Protein AF-A0A1M7UNN5-F1 (afdb_monomer_lite)

pLDDT: mean 82.27, std 17.98, range [39.12, 96.19]

Sequence (69 aa):
MDLVSAGAAARAPAVDPVLTGYAAVLAEVLQVGSVDPDAHVFDDLGADSMVMARFCARVRKQADLPAVS

Secondary structure (DSSP, 8-state):
----------------HHHHHHHHHHHHHHTSS---TTS-TTTTS---HHHHHHHHHHHTT-TTSPPP-

InterPro domains:
  IPR009081 Phosphopantetheine binding ACP domain [PF00550] (24-62)
  IPR009081 Phosphopantetheine binding ACP domain [PS50075] (13-69)
  IPR036736 ACP-like superfamily [G3DSA:1.10.1200.10] (4-68)
  IPR036736 ACP-like superfamily [SSF47336] (23-64)

Structure (mmCIF, N/CA/C/O backbone):
data_AF-A0A1M7UNN5-F1
#
_entry.id   AF-A0A1M7UNN5-F1
#
loop_
_atom_site.group_PDB
_atom_site.id
_atom_site.type_symbol
_atom_site.label_atom_id
_atom_site.label_alt_id
_atom_site.label_comp_id
_atom_site.label_asym_id
_atom_site.label_entity_id
_atom_site.label_seq_id
_atom_site.pdbx_PDB_ins_code
_atom_site.Cartn_x
_atom_site.Cartn_y
_atom_site.Cartn_z
_atom_site.occupancy
_atom_site.B_iso_or_equiv
_atom_site.auth_seq_id
_atom_site.auth_comp_id
_atom_site.auth_asym_id
_atom_site.auth_atom_id
_atom_site.pdbx_PDB_model_num
ATOM 1 N N . MET A 1 1 ? 8.507 -31.260 -22.954 1.00 39.12 1 MET A N 1
ATOM 2 C CA . MET A 1 1 ? 9.178 -31.616 -21.691 1.00 39.12 1 MET A CA 1
ATOM 3 C C . MET A 1 1 ? 8.174 -31.343 -20.597 1.00 39.12 1 MET A C 1
ATOM 5 O O . MET A 1 1 ? 8.009 -30.203 -20.191 1.00 39.12 1 MET A O 1
ATOM 9 N N . ASP A 1 2 ? 7.407 -32.384 -20.293 1.00 51.09 2 ASP A N 1
ATOM 10 C CA . ASP A 1 2 ? 6.397 -32.437 -19.241 1.00 51.09 2 ASP A CA 1
ATOM 11 C C . ASP A 1 2 ? 7.021 -32.190 -17.869 1.00 51.09 2 ASP A C 1
ATOM 13 O O . ASP A 1 2 ? 8.082 -32.747 -17.585 1.00 51.09 2 ASP A O 1
ATOM 17 N N . LEU A 1 3 ? 6.315 -31.446 -17.014 1.00 43.78 3 LEU A N 1
ATOM 18 C CA . LEU A 1 3 ? 6.185 -31.784 -15.597 1.00 43.78 3 LEU A CA 1
ATOM 19 C C . LEU A 1 3 ? 4.952 -31.089 -14.994 1.00 43.78 3 LEU A C 1
ATOM 21 O O . LEU A 1 3 ? 4.978 -29.930 -14.601 1.00 43.78 3 LEU A O 1
ATOM 25 N N . VAL A 1 4 ? 3.884 -31.886 -14.940 1.00 40.12 4 VAL A N 1
ATOM 26 C CA . VAL A 1 4 ? 2.966 -32.089 -13.810 1.00 40.12 4 VAL A CA 1
ATOM 27 C C . VAL A 1 4 ? 2.189 -30.881 -13.267 1.00 40.12 4 VAL A C 1
ATOM 29 O O . VAL A 1 4 ? 2.608 -30.135 -12.391 1.00 40.12 4 VAL A O 1
ATOM 32 N N . SER A 1 5 ? 0.931 -30.819 -13.703 1.00 60.28 5 SER A N 1
ATOM 33 C CA . SER A 1 5 ? -0.171 -30.338 -12.877 1.00 60.28 5 SER A CA 1
ATOM 34 C C . SER A 1 5 ? -0.410 -31.356 -11.749 1.00 60.28 5 SER A C 1
ATOM 36 O O . SER A 1 5 ? -0.681 -32.525 -12.026 1.00 60.28 5 SER A O 1
ATOM 38 N N . ALA A 1 6 ? -0.283 -30.937 -10.487 1.00 42.34 6 ALA A N 1
ATOM 39 C CA . ALA A 1 6 ? -0.631 -31.738 -9.313 1.00 42.34 6 ALA A CA 1
ATOM 40 C C . ALA A 1 6 ? -1.663 -30.978 -8.478 1.00 42.34 6 ALA A C 1
ATOM 42 O O . ALA A 1 6 ? -1.340 -30.097 -7.685 1.00 42.34 6 ALA A O 1
ATOM 43 N N . GLY A 1 7 ? -2.929 -31.331 -8.688 1.00 55.53 7 GLY A N 1
ATOM 44 C CA . GLY A 1 7 ? -4.018 -30.925 -7.821 1.00 55.53 7 GLY A CA 1
ATOM 45 C C . GLY A 1 7 ? -3.927 -31.620 -6.465 1.00 55.53 7 GLY A C 1
ATOM 46 O O . GLY A 1 7 ? -4.010 -32.840 -6.368 1.00 55.53 7 GLY A O 1
ATOM 47 N N . ALA A 1 8 ? -3.890 -30.823 -5.409 1.00 40.34 8 ALA A N 1
ATOM 48 C CA . ALA A 1 8 ? -4.850 -30.992 -4.335 1.00 40.34 8 ALA A CA 1
ATOM 49 C C . ALA A 1 8 ? -5.711 -29.736 -4.401 1.00 40.34 8 ALA A C 1
ATOM 51 O O . ALA A 1 8 ? -5.157 -28.641 -4.420 1.00 40.34 8 ALA A O 1
ATOM 52 N N . ALA A 1 9 ? -7.032 -29.881 -4.527 1.00 49.00 9 ALA A N 1
ATOM 53 C CA . ALA A 1 9 ? -7.960 -28.761 -4.469 1.00 49.00 9 ALA A CA 1
ATOM 54 C C . ALA A 1 9 ? -7.729 -28.042 -3.139 1.00 49.00 9 ALA A C 1
ATOM 56 O O . ALA A 1 9 ? -8.234 -28.465 -2.096 1.00 49.00 9 ALA A O 1
ATOM 57 N N . ALA A 1 10 ? -6.873 -27.020 -3.169 1.00 49.56 10 ALA A N 1
ATOM 58 C CA . ALA A 1 10 ? -6.583 -26.207 -2.018 1.00 49.56 10 ALA A CA 1
ATOM 59 C C . ALA A 1 10 ? -7.941 -25.691 -1.575 1.00 49.56 10 ALA A C 1
ATOM 61 O O . ALA A 1 10 ? -8.698 -25.166 -2.397 1.00 49.56 10 AL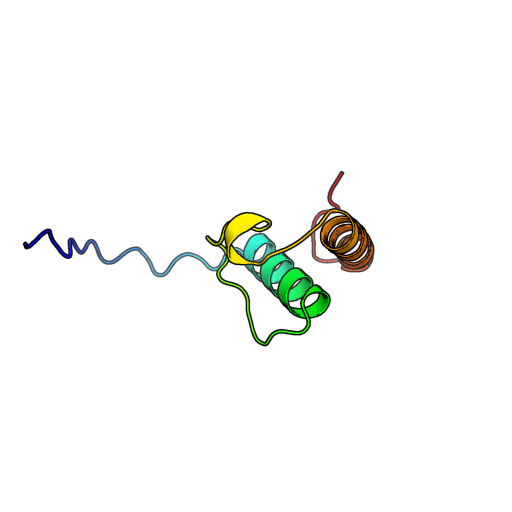A A O 1
ATOM 62 N N . ARG A 1 11 ? -8.283 -25.921 -0.300 1.00 43.34 11 ARG A N 1
ATOM 63 C CA . ARG A 1 11 ? -9.322 -25.158 0.394 1.00 43.34 11 ARG A CA 1
ATOM 64 C C . ARG A 1 11 ? -9.262 -23.761 -0.208 1.00 43.34 11 ARG A C 1
ATOM 66 O O . ARG A 1 11 ? -8.182 -23.184 -0.103 1.00 43.34 11 ARG A O 1
ATOM 73 N N . ALA A 1 12 ? -10.317 -23.306 -0.905 1.00 52.28 12 ALA A N 1
ATOM 74 C CA . ALA A 1 12 ? -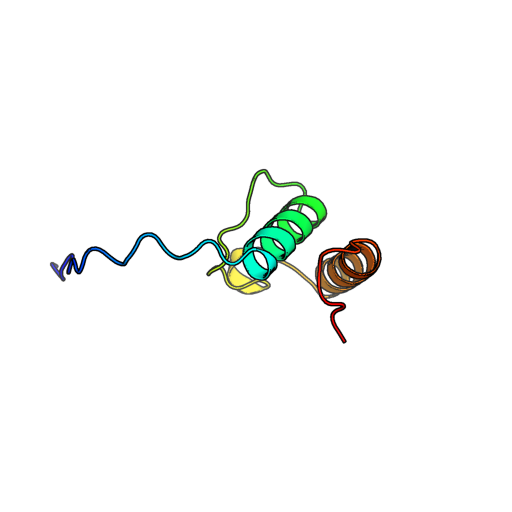10.314 -21.982 -1.532 1.00 52.28 12 ALA A CA 1
ATOM 75 C C . ALA A 1 12 ? -9.674 -21.050 -0.506 1.00 52.28 12 ALA A C 1
ATOM 77 O O . ALA A 1 12 ? -10.174 -21.065 0.630 1.00 52.28 12 ALA A O 1
ATOM 78 N N . PRO A 1 13 ? -8.491 -20.472 -0.809 1.00 57.44 13 PRO A N 1
ATOM 79 C CA . PRO A 1 13 ? -7.640 -19.914 0.225 1.00 57.44 13 PRO A CA 1
ATOM 80 C C . PRO A 1 13 ? -8.528 -18.993 1.034 1.00 57.44 13 PRO A C 1
ATOM 82 O O . PRO A 1 13 ? -9.271 -18.196 0.456 1.00 57.44 13 PRO A O 1
ATOM 85 N N . ALA A 1 14 ? -8.579 -19.221 2.350 1.00 62.53 14 ALA A N 1
ATOM 86 C CA . ALA A 1 14 ? -9.318 -18.321 3.210 1.00 62.53 14 ALA A CA 1
ATOM 87 C C . ALA A 1 14 ? -8.761 -16.940 2.884 1.00 62.53 14 ALA A C 1
ATOM 89 O O . ALA A 1 14 ? -7.554 -16.741 3.006 1.00 62.53 14 ALA A O 1
ATOM 90 N N . VAL A 1 15 ? -9.614 -16.077 2.326 1.00 74.56 15 VAL A N 1
ATOM 91 C CA . VAL A 1 15 ? -9.198 -14.770 1.827 1.00 74.56 15 VAL A CA 1
ATOM 92 C C . VAL A 1 15 ? -8.537 -14.079 3.002 1.00 74.56 15 VAL A C 1
ATOM 94 O O . VAL A 1 15 ? -9.209 -13.799 3.992 1.00 74.56 15 VAL A O 1
ATOM 97 N N . ASP A 1 16 ? -7.222 -13.893 2.933 1.00 89.62 16 ASP A N 1
ATOM 98 C CA . ASP A 1 16 ? -6.500 -13.173 3.965 1.00 89.62 16 ASP A CA 1
ATOM 99 C C . ASP A 1 16 ? -6.831 -11.690 3.754 1.00 89.62 16 ASP A C 1
ATOM 101 O O . ASP A 1 16 ? -6.434 -11.110 2.733 1.00 89.62 16 ASP A O 1
ATOM 105 N N . PRO A 1 17 ? -7.618 -11.073 4.654 1.00 89.19 17 PRO A N 1
ATOM 106 C CA . PRO A 1 17 ? -8.067 -9.702 4.465 1.00 89.19 17 PRO A CA 1
ATOM 107 C C . PRO A 1 17 ? -6.895 -8.717 4.519 1.00 89.19 17 PRO A C 1
ATOM 109 O O . PRO A 1 17 ? -6.938 -7.685 3.849 1.00 89.19 17 PRO A O 1
ATOM 112 N N . VAL A 1 18 ? -5.833 -9.047 5.260 1.00 92.62 18 VAL A N 1
ATOM 113 C CA . VAL A 1 18 ? -4.635 -8.214 5.374 1.00 92.62 18 VAL A CA 1
ATOM 114 C C . VAL A 1 18 ? -3.845 -8.275 4.076 1.00 92.62 18 VAL A C 1
ATOM 116 O O . VAL A 1 18 ? -3.533 -7.230 3.503 1.00 92.62 18 VAL A O 1
ATOM 119 N N . LEU A 1 19 ? -3.589 -9.482 3.564 1.00 92.44 19 LEU A N 1
ATOM 120 C CA . LEU A 1 19 ? -2.909 -9.662 2.280 1.00 92.44 19 LEU A CA 1
ATOM 121 C C . LEU A 1 19 ? -3.686 -8.987 1.142 1.00 92.44 19 LEU A C 1
ATOM 123 O O . LEU A 1 19 ? -3.108 -8.257 0.339 1.00 92.44 19 LEU A O 1
ATOM 127 N N . THR A 1 20 ? -5.008 -9.172 1.118 1.00 93.19 20 THR A N 1
ATOM 128 C CA . THR A 1 20 ? -5.899 -8.571 0.114 1.00 93.19 20 THR A CA 1
ATOM 129 C C . THR A 1 20 ? -5.856 -7.045 0.175 1.00 93.19 20 THR A C 1
ATOM 131 O O . THR A 1 20 ? -5.754 -6.386 -0.861 1.00 93.19 20 THR A O 1
ATOM 134 N N . GLY A 1 21 ? -5.900 -6.463 1.375 1.00 94.38 21 GLY A N 1
ATOM 135 C CA . GLY A 1 21 ? -5.835 -5.014 1.524 1.00 94.38 21 GLY A CA 1
ATOM 136 C C . GLY A 1 21 ? -4.461 -4.441 1.168 1.00 94.38 21 GLY A C 1
ATOM 137 O O . GLY A 1 21 ? -4.395 -3.403 0.510 1.00 94.38 21 GLY A O 1
ATOM 138 N N . TYR A 1 22 ? -3.361 -5.124 1.497 1.00 95.19 22 TYR A N 1
ATOM 139 C CA . TYR A 1 22 ? -2.033 -4.708 1.035 1.00 95.19 22 TYR A CA 1
ATOM 140 C C . TYR A 1 22 ? -1.891 -4.791 -0.485 1.00 95.19 22 TYR A C 1
ATOM 142 O O . TYR A 1 22 ? -1.394 -3.839 -1.089 1.00 95.19 22 TYR A O 1
ATOM 150 N N . ALA A 1 23 ? -2.375 -5.863 -1.114 1.00 94.88 23 ALA A N 1
ATOM 151 C CA . ALA A 1 23 ? -2.393 -5.986 -2.569 1.00 94.88 23 ALA A CA 1
ATOM 152 C C . ALA A 1 23 ? -3.187 -4.836 -3.216 1.00 94.88 23 ALA A C 1
ATOM 154 O O . ALA A 1 23 ? -2.711 -4.207 -4.161 1.00 94.88 23 ALA A O 1
ATOM 155 N N . ALA A 1 24 ? -4.348 -4.477 -2.662 1.00 95.19 24 ALA A N 1
ATOM 156 C CA . ALA A 1 24 ? -5.130 -3.338 -3.141 1.00 95.19 24 ALA A CA 1
ATOM 157 C C . ALA A 1 24 ? -4.364 -2.006 -3.01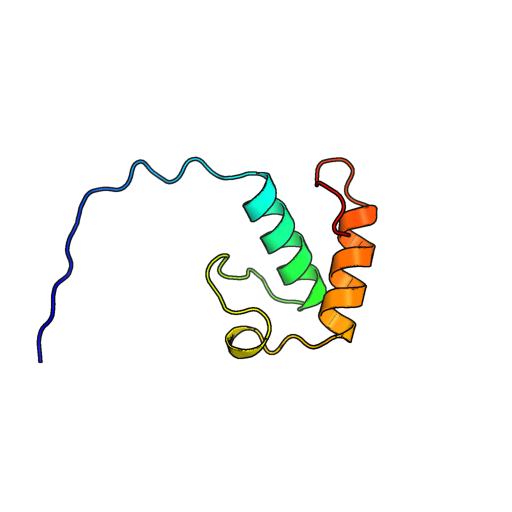9 1.00 95.19 24 ALA A C 1
ATOM 159 O O . ALA A 1 24 ? -4.270 -1.253 -3.989 1.00 95.19 24 ALA A O 1
ATOM 160 N N . VAL A 1 25 ? -3.743 -1.736 -1.864 1.00 96.19 25 VAL A N 1
ATOM 161 C CA . VAL A 1 25 ? -2.939 -0.515 -1.670 1.00 96.19 25 VAL A CA 1
ATOM 162 C C . VAL A 1 25 ? -1.749 -0.475 -2.632 1.00 96.19 25 VAL A C 1
ATOM 164 O O . VAL A 1 25 ? -1.409 0.591 -3.149 1.00 96.19 25 VAL A O 1
ATOM 167 N N . LEU A 1 26 ? -1.106 -1.611 -2.900 1.00 95.50 26 LEU A N 1
ATOM 168 C CA . LEU A 1 26 ? 0.019 -1.671 -3.827 1.00 95.50 26 LEU A CA 1
ATOM 169 C C . LEU A 1 26 ? -0.428 -1.436 -5.280 1.00 95.50 26 LEU A C 1
ATOM 171 O O . LEU A 1 26 ? 0.217 -0.655 -5.983 1.00 95.50 26 LEU A O 1
ATOM 175 N N . ALA A 1 27 ? -1.564 -2.005 -5.699 1.00 95.69 27 ALA A N 1
ATOM 176 C CA . ALA A 1 27 ? -2.168 -1.730 -7.005 1.00 95.69 27 ALA A CA 1
ATOM 177 C C . ALA A 1 27 ? -2.479 -0.233 -7.186 1.00 95.69 27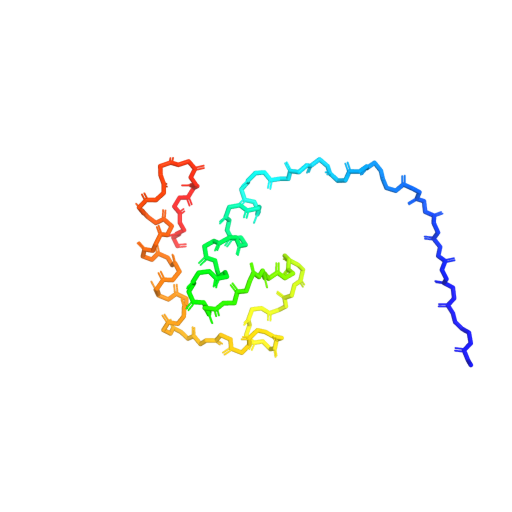 ALA A C 1
ATOM 179 O O . ALA A 1 27 ? -2.162 0.348 -8.228 1.00 95.69 27 ALA A O 1
ATOM 180 N N . GLU A 1 28 ? -3.000 0.426 -6.145 1.00 95.62 28 GLU A N 1
ATOM 181 C CA . GLU A 1 28 ? -3.211 1.876 -6.153 1.00 95.62 28 GLU A CA 1
ATOM 182 C C . GLU A 1 28 ? -1.903 2.663 -6.297 1.00 95.62 28 GLU A C 1
ATOM 184 O O . GLU A 1 28 ? -1.866 3.667 -7.005 1.00 95.62 28 GLU A O 1
ATOM 189 N N . VAL A 1 29 ? -0.816 2.264 -5.631 1.00 95.81 29 VAL A N 1
ATOM 190 C CA . VAL A 1 29 ? 0.468 2.978 -5.756 1.00 95.81 29 VAL A CA 1
ATOM 191 C C . VAL A 1 29 ? 1.049 2.824 -7.161 1.00 95.81 29 VAL A C 1
ATOM 193 O O . VAL A 1 29 ? 1.567 3.802 -7.705 1.00 95.81 29 VAL A O 1
ATOM 196 N N . LEU A 1 30 ? 0.943 1.625 -7.732 1.00 94.50 30 LEU A N 1
ATOM 197 C CA . LEU A 1 30 ? 1.446 1.283 -9.063 1.00 94.50 30 LEU A CA 1
ATOM 198 C C . LEU A 1 30 ? 0.527 1.758 -10.200 1.00 94.50 30 LEU A C 1
ATOM 200 O O . LEU A 1 30 ? 0.941 1.738 -11.354 1.00 94.50 30 LEU A O 1
ATOM 204 N N . GLN A 1 31 ? -0.688 2.221 -9.881 1.00 94.12 31 GLN A N 1
ATOM 205 C CA . GLN A 1 31 ? -1.706 2.643 -10.851 1.00 94.12 31 GLN A CA 1
ATOM 206 C C . GLN A 1 31 ? -2.099 1.511 -11.820 1.00 94.12 31 GLN A C 1
ATOM 208 O O . GLN A 1 31 ? -2.255 1.724 -13.022 1.00 94.12 31 GLN A O 1
ATOM 213 N N . VAL A 1 32 ? -2.273 0.301 -11.281 1.00 94.38 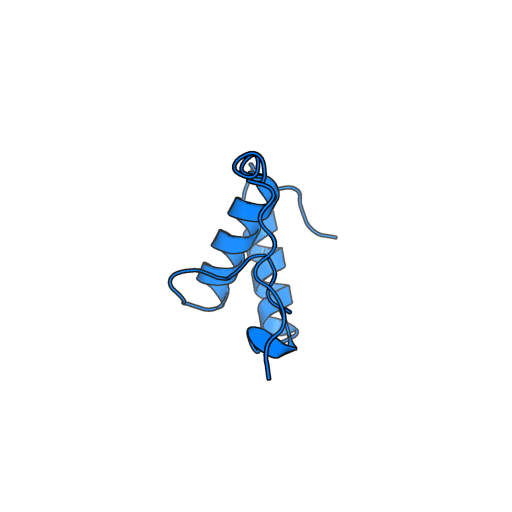32 VAL A N 1
ATOM 214 C CA . VAL A 1 32 ? -2.708 -0.900 -12.016 1.00 94.38 32 VAL A CA 1
ATOM 215 C C . VAL A 1 32 ? -4.027 -1.433 -11.456 1.00 94.38 32 VAL A C 1
ATOM 217 O O . VAL A 1 32 ? -4.449 -1.050 -10.369 1.00 94.38 32 VAL A O 1
ATOM 220 N N . GLY A 1 33 ? -4.693 -2.322 -12.197 1.00 94.06 33 GLY A N 1
ATOM 221 C CA . GLY A 1 33 ? -5.978 -2.891 -11.769 1.00 94.06 33 GLY A CA 1
ATOM 222 C C . GLY A 1 33 ? -5.868 -3.845 -10.574 1.00 94.06 33 GLY A C 1
ATOM 223 O O . GLY A 1 33 ? -6.719 -3.826 -9.691 1.00 94.06 33 GLY A O 1
ATOM 224 N N . SER A 1 34 ? -4.821 -4.668 -10.537 1.00 93.06 34 SER A N 1
ATOM 225 C CA . SER A 1 34 ? -4.538 -5.605 -9.448 1.00 93.06 34 SER A CA 1
ATOM 226 C C . SER A 1 34 ? -3.067 -6.001 -9.469 1.00 93.06 34 SER A C 1
ATOM 228 O O . SER A 1 34 ? -2.425 -5.949 -10.518 1.00 93.06 34 SER A O 1
ATOM 230 N N . VAL A 1 35 ? -2.561 -6.457 -8.330 1.00 93.50 35 VAL A N 1
ATOM 231 C CA . VAL A 1 35 ? -1.266 -7.136 -8.219 1.00 93.50 35 VAL A CA 1
ATOM 232 C C . VAL A 1 35 ? -1.490 -8.564 -7.753 1.00 93.50 35 VAL A C 1
ATOM 234 O O . VAL A 1 35 ? -2.391 -8.824 -6.956 1.00 93.50 35 VAL A O 1
ATOM 237 N N . ASP A 1 36 ? -0.676 -9.474 -8.277 1.00 92.06 36 ASP A N 1
ATOM 238 C CA . ASP A 1 36 ? -0.584 -10.829 -7.753 1.00 92.06 36 ASP A CA 1
ATOM 239 C C . ASP A 1 36 ? 0.075 -10.761 -6.360 1.00 92.06 36 ASP A C 1
ATOM 241 O O . ASP A 1 36 ? 1.169 -10.200 -6.248 1.00 92.06 36 ASP A O 1
ATOM 245 N N . PRO A 1 37 ? -0.579 -11.249 -5.289 1.00 89.31 37 PRO A N 1
ATOM 246 C CA . PRO A 1 37 ? -0.012 -11.229 -3.942 1.00 89.31 37 PRO A CA 1
ATOM 247 C C . PRO A 1 37 ? 1.278 -12.050 -3.806 1.00 89.31 37 PRO A C 1
ATOM 249 O O . PRO A 1 37 ? 2.031 -11.805 -2.863 1.00 89.31 37 PRO A O 1
ATOM 252 N N . ASP A 1 38 ? 1.547 -12.973 -4.732 1.00 89.00 38 ASP A N 1
ATOM 253 C CA . ASP A 1 38 ? 2.760 -13.793 -4.737 1.00 89.00 38 ASP A CA 1
ATOM 254 C C . ASP A 1 38 ? 3.898 -13.181 -5.586 1.00 89.00 38 ASP A C 1
ATOM 256 O O . ASP A 1 38 ? 4.997 -13.738 -5.639 1.00 89.00 38 ASP A O 1
ATOM 260 N N . ALA A 1 39 ? 3.676 -12.029 -6.237 1.00 89.69 39 ALA A N 1
ATOM 261 C CA . ALA A 1 39 ? 4.685 -11.371 -7.070 1.00 89.69 39 ALA A CA 1
ATOM 262 C C . ALA A 1 39 ? 5.824 -10.748 -6.251 1.00 89.69 39 ALA A C 1
ATOM 264 O O . ALA A 1 39 ? 5.604 -10.087 -5.226 1.00 89.69 39 ALA A O 1
ATOM 265 N N . HIS A 1 40 ? 7.055 -10.856 -6.757 1.00 90.00 40 HIS A N 1
ATOM 266 C CA . HIS A 1 40 ? 8.181 -10.153 -6.165 1.00 90.00 40 HIS A CA 1
ATOM 267 C C . HIS A 1 40 ? 8.062 -8.650 -6.431 1.00 90.00 40 HIS A C 1
ATOM 269 O O . HIS A 1 40 ? 8.117 -8.173 -7.564 1.00 90.00 40 HIS A O 1
ATOM 275 N N . VAL A 1 41 ? 7.920 -7.879 -5.357 1.00 85.12 41 VAL A N 1
ATOM 276 C CA . VAL A 1 41 ? 7.590 -6.451 -5.433 1.00 85.12 41 VAL A CA 1
ATOM 277 C C . VAL A 1 41 ? 8.611 -5.652 -6.252 1.00 85.12 41 VAL A C 1
ATOM 279 O O . VAL A 1 41 ? 8.231 -4.769 -7.015 1.00 85.12 41 VAL A O 1
ATOM 282 N N . PHE A 1 42 ? 9.899 -5.969 -6.144 1.00 88.88 42 PHE A N 1
ATOM 283 C CA . PHE A 1 42 ? 10.942 -5.249 -6.877 1.00 88.88 42 PHE A CA 1
ATOM 284 C C . PHE A 1 42 ? 11.161 -5.802 -8.286 1.00 88.88 42 PHE A C 1
ATOM 286 O O . PHE A 1 42 ? 11.254 -5.026 -9.233 1.00 88.88 42 PHE A O 1
ATOM 293 N N . ASP A 1 43 ? 11.219 -7.127 -8.427 1.00 89.69 43 ASP A N 1
ATOM 294 C CA . ASP A 1 43 ? 11.639 -7.756 -9.685 1.00 89.69 43 ASP A CA 1
ATOM 295 C C . ASP A 1 43 ? 10.474 -7.943 -10.663 1.00 89.69 43 ASP A C 1
ATOM 297 O O . ASP A 1 43 ? 10.630 -7.681 -11.854 1.00 89.69 43 ASP A O 1
ATOM 301 N N . ASP A 1 44 ? 9.296 -8.327 -10.166 1.00 88.44 44 ASP A N 1
ATOM 302 C CA . ASP A 1 44 ? 8.129 -8.618 -11.006 1.00 88.44 44 ASP A CA 1
ATOM 303 C C . ASP A 1 44 ? 7.232 -7.387 -11.181 1.00 88.44 44 ASP A C 1
ATOM 305 O O . ASP A 1 44 ? 6.663 -7.175 -12.253 1.00 88.44 44 ASP A O 1
ATOM 309 N N . LEU A 1 45 ? 7.110 -6.549 -10.142 1.00 88.12 45 LEU A N 1
ATOM 310 C CA . LEU A 1 45 ? 6.278 -5.337 -10.187 1.00 88.12 45 LEU A CA 1
ATOM 311 C C . LEU A 1 45 ? 7.069 -4.064 -10.521 1.00 88.12 45 LEU A C 1
ATOM 313 O O . LEU A 1 45 ? 6.469 -3.002 -10.697 1.00 88.12 45 LEU A O 1
ATOM 317 N N . GLY A 1 46 ? 8.402 -4.148 -10.596 1.00 84.62 46 GLY A N 1
ATOM 318 C CA . GLY A 1 46 ? 9.272 -3.006 -10.886 1.00 84.62 46 GLY A CA 1
ATOM 319 C C . GLY A 1 46 ? 9.195 -1.891 -9.838 1.00 84.62 46 GLY A C 1
ATOM 320 O O . GLY A 1 46 ? 9.431 -0.726 -10.166 1.00 84.62 46 GLY A O 1
ATOM 321 N N . ALA A 1 47 ? 8.808 -2.210 -8.597 1.00 90.19 47 ALA A N 1
ATOM 322 C CA . ALA A 1 47 ? 8.742 -1.223 -7.531 1.00 90.19 47 ALA A CA 1
ATOM 323 C C . ALA A 1 47 ? 10.142 -0.739 -7.135 1.00 90.19 47 ALA A C 1
ATOM 325 O O . ALA A 1 47 ? 11.120 -1.478 -7.184 1.00 90.19 47 ALA A O 1
ATOM 326 N N . ASP A 1 48 ? 10.217 0.499 -6.655 1.00 92.75 48 ASP A N 1
ATOM 327 C CA . ASP A 1 48 ? 11.423 1.078 -6.075 1.00 92.75 48 ASP A CA 1
ATOM 328 C C . ASP A 1 48 ? 11.182 1.557 -4.629 1.00 92.75 48 ASP A C 1
ATOM 330 O O . ASP A 1 48 ? 10.094 1.426 -4.052 1.00 92.75 48 ASP A O 1
ATOM 334 N N . SER A 1 49 ? 12.207 2.156 -4.021 1.00 93.62 49 SER A N 1
ATOM 335 C CA . SER A 1 49 ? 12.114 2.710 -2.666 1.00 93.62 49 SER A CA 1
ATOM 336 C C . SER A 1 49 ? 11.042 3.801 -2.525 1.00 93.62 49 SER A C 1
ATOM 338 O O . SER A 1 49 ? 10.455 3.945 -1.450 1.00 93.62 49 SER A O 1
ATOM 340 N N . MET A 1 50 ? 10.751 4.574 -3.580 1.00 93.94 50 MET A N 1
A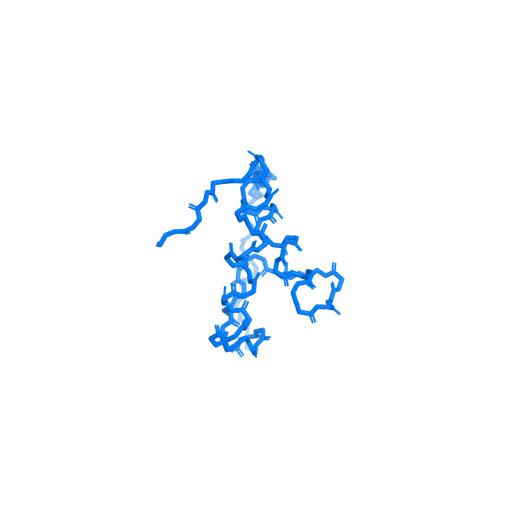TOM 341 C CA . MET A 1 50 ? 9.680 5.577 -3.552 1.00 93.94 50 MET A CA 1
ATOM 342 C C . MET A 1 50 ? 8.300 4.919 -3.586 1.00 93.94 50 MET A C 1
ATOM 344 O O . MET A 1 50 ? 7.392 5.391 -2.893 1.00 93.94 50 MET A O 1
ATOM 348 N N . VAL A 1 51 ? 8.133 3.834 -4.346 1.00 94.50 51 VAL A N 1
ATOM 349 C CA . VAL A 1 51 ? 6.913 3.014 -4.337 1.00 94.50 51 VAL A CA 1
ATOM 350 C C . VAL A 1 51 ? 6.661 2.478 -2.927 1.00 94.50 51 VAL A C 1
ATOM 352 O O . VAL A 1 51 ? 5.565 2.673 -2.399 1.00 94.50 51 VAL A O 1
ATOM 355 N N . MET A 1 52 ? 7.678 1.929 -2.257 1.00 95.19 52 MET A N 1
ATOM 356 C CA . MET A 1 52 ? 7.545 1.440 -0.875 1.00 95.19 52 MET A CA 1
ATOM 357 C C . MET A 1 52 ? 7.242 2.556 0.128 1.00 95.19 52 MET A C 1
ATOM 359 O O . MET A 1 52 ? 6.345 2.416 0.960 1.00 95.19 52 MET A O 1
ATOM 363 N N . ALA A 1 53 ? 7.892 3.717 0.013 1.00 95.62 53 ALA A N 1
ATOM 364 C CA . ALA A 1 53 ? 7.580 4.863 0.867 1.00 95.62 53 ALA A CA 1
ATOM 365 C C . ALA A 1 53 ? 6.115 5.321 0.713 1.00 95.62 53 ALA A C 1
ATOM 367 O O . ALA A 1 53 ? 5.438 5.621 1.704 1.00 95.62 53 ALA A O 1
ATOM 368 N N . ARG A 1 54 ? 5.602 5.349 -0.526 1.00 94.75 54 ARG A N 1
ATOM 369 C CA . ARG A 1 54 ? 4.204 5.694 -0.836 1.00 94.75 54 ARG A CA 1
ATOM 370 C C . ARG A 1 54 ? 3.225 4.632 -0.347 1.00 94.75 54 ARG A C 1
ATOM 372 O O . ARG A 1 54 ? 2.161 5.003 0.150 1.00 94.75 54 ARG A O 1
ATOM 379 N N . PHE A 1 55 ? 3.581 3.358 -0.476 1.00 95.38 55 PHE A N 1
ATOM 380 C CA . PHE A 1 55 ? 2.819 2.234 0.057 1.00 95.38 55 PHE A CA 1
ATOM 381 C C . PHE A 1 55 ? 2.666 2.362 1.574 1.00 95.38 55 PHE A C 1
ATOM 383 O O . PHE A 1 55 ? 1.544 2.501 2.060 1.00 95.38 55 PHE A O 1
ATOM 390 N N . CYS A 1 56 ? 3.770 2.482 2.317 1.00 95.00 56 CYS A N 1
ATOM 391 C CA . CYS A 1 56 ? 3.729 2.640 3.773 1.00 95.00 56 CYS A CA 1
ATOM 392 C C . CYS A 1 56 ? 2.928 3.882 4.200 1.00 95.00 56 CYS A C 1
ATOM 394 O O . CYS A 1 56 ? 2.169 3.843 5.169 1.00 95.00 56 CYS A O 1
ATOM 396 N N . ALA A 1 57 ? 3.056 4.996 3.471 1.00 94.81 57 ALA A N 1
ATOM 397 C CA . ALA A 1 57 ? 2.283 6.205 3.746 1.00 94.81 57 ALA A CA 1
ATOM 398 C C . ALA A 1 57 ? 0.770 6.029 3.538 1.00 94.81 57 ALA A C 1
ATOM 400 O O . ALA A 1 57 ? -0.006 6.675 4.245 1.00 94.81 57 ALA A O 1
ATOM 401 N N . ARG A 1 58 ? 0.349 5.185 2.588 1.00 94.44 58 ARG A N 1
ATOM 402 C CA . ARG A 1 58 ? -1.065 4.852 2.364 1.00 94.44 58 ARG A CA 1
ATOM 403 C C . ARG A 1 58 ? -1.590 3.853 3.384 1.00 94.44 58 ARG A C 1
ATOM 405 O O . ARG A 1 58 ? -2.661 4.098 3.928 1.00 94.44 58 ARG A O 1
ATOM 412 N N . VAL A 1 59 ? -0.827 2.806 3.706 1.00 95.12 59 VAL A N 1
ATOM 413 C CA . VAL A 1 59 ? -1.220 1.827 4.734 1.00 95.12 59 VAL A CA 1
ATOM 414 C C . VAL A 1 59 ? -1.488 2.517 6.072 1.00 95.12 59 VAL A C 1
ATOM 416 O O . VAL A 1 59 ? -2.509 2.259 6.691 1.00 95.12 59 VAL A O 1
ATOM 419 N N . ARG A 1 60 ? -0.666 3.496 6.475 1.00 92.00 60 ARG A N 1
ATOM 420 C CA . ARG A 1 60 ? -0.902 4.277 7.709 1.00 92.00 60 ARG A CA 1
ATOM 421 C C . ARG A 1 60 ? -2.239 5.033 7.756 1.00 92.00 60 ARG A C 1
ATOM 423 O O . ARG A 1 60 ? -2.619 5.502 8.824 1.00 92.00 60 ARG A O 1
ATOM 430 N N . LYS A 1 61 ? -2.921 5.212 6.621 1.00 89.88 61 LYS A N 1
ATOM 431 C CA . LYS A 1 61 ? -4.238 5.866 6.531 1.00 89.88 61 LYS A CA 1
ATOM 432 C C . LYS A 1 61 ? -5.400 4.867 6.499 1.00 89.88 61 LYS A C 1
ATOM 434 O O . LYS A 1 61 ? -6.546 5.297 6.582 1.00 89.88 61 LYS A O 1
ATOM 439 N N . GLN A 1 62 ? -5.119 3.574 6.362 1.00 89.19 62 GLN A N 1
ATOM 440 C CA . GLN A 1 62 ? -6.110 2.503 6.382 1.00 89.19 62 GLN A CA 1
ATOM 441 C C . GLN A 1 62 ? -6.282 2.011 7.821 1.00 89.19 62 GLN A C 1
ATOM 443 O O . GLN A 1 62 ? -5.373 1.411 8.381 1.00 89.19 62 GLN A O 1
ATOM 448 N N . ALA A 1 63 ? -7.441 2.279 8.425 1.00 83.44 63 ALA A N 1
ATOM 449 C CA . ALA A 1 63 ? -7.724 1.874 9.806 1.00 83.44 63 ALA A CA 1
ATOM 450 C C . ALA A 1 63 ? -7.824 0.346 9.972 1.00 83.44 63 ALA A C 1
ATOM 452 O O . ALA A 1 63 ? -7.554 -0.172 11.052 1.00 83.44 63 ALA A O 1
ATOM 453 N N . ASP A 1 64 ? -8.174 -0.354 8.892 1.00 86.19 64 ASP A N 1
ATOM 454 C CA . ASP A 1 64 ? -8.407 -1.799 8.882 1.00 86.19 64 ASP A CA 1
ATOM 455 C C . ASP A 1 64 ? -7.153 -2.611 8.518 1.00 86.19 64 ASP A C 1
ATOM 457 O O . ASP A 1 64 ? -7.199 -3.842 8.494 1.00 86.19 64 ASP A O 1
ATOM 461 N N . LEU A 1 65 ? -6.023 -1.942 8.244 1.00 90.12 65 LEU A N 1
ATOM 462 C CA . LEU A 1 65 ? -4.755 -2.595 7.929 1.00 90.12 65 LEU A CA 1
ATOM 463 C C . LEU A 1 65 ? -3.708 -2.355 9.019 1.00 90.12 65 LEU A C 1
ATOM 465 O O . LEU A 1 65 ? -3.565 -1.229 9.502 1.00 90.12 65 LEU A O 1
ATOM 469 N N . PRO A 1 66 ? -2.926 -3.386 9.391 1.00 88.75 66 PRO A N 1
ATOM 470 C CA . PRO A 1 66 ? -1.792 -3.195 10.281 1.00 88.75 66 PRO A CA 1
ATOM 471 C C . PRO A 1 66 ? -0.812 -2.174 9.691 1.00 88.75 66 PRO A C 1
ATOM 473 O O . PRO A 1 66 ? -0.514 -2.178 8.498 1.00 88.75 66 PRO A O 1
ATOM 476 N N . ALA A 1 67 ? -0.285 -1.285 10.530 1.00 80.06 67 ALA A N 1
ATOM 477 C CA . ALA A 1 67 ? 0.761 -0.373 10.092 1.00 80.06 67 ALA A CA 1
ATOM 478 C C . ALA A 1 67 ? 2.067 -1.142 9.834 1.00 80.06 67 ALA A C 1
ATOM 480 O O . ALA A 1 67 ? 2.452 -2.011 10.614 1.00 80.06 67 ALA A O 1
ATOM 481 N N . VAL A 1 68 ? 2.766 -0.778 8.758 1.00 74.75 68 VAL A N 1
ATOM 482 C CA . VAL A 1 68 ? 4.084 -1.330 8.409 1.00 74.75 68 VAL A CA 1
ATOM 483 C C . VAL A 1 68 ? 5.175 -0.480 9.069 1.00 74.75 68 VAL A C 1
ATOM 485 O O . VAL A 1 68 ? 5.130 0.752 8.953 1.00 74.75 68 VAL A O 1
ATOM 488 N N . SER A 1 69 ? 6.129 -1.119 9.758 1.00 61.53 69 SER A N 1
ATOM 489 C CA . SER A 1 69 ? 7.280 -0.483 10.428 1.00 61.53 69 SER A CA 1
ATOM 490 C C . SER A 1 69 ? 8.605 -0.952 9.854 1.00 61.53 69 SER A C 1
ATOM 492 O O . SER A 1 69 ? 8.771 -2.191 9.795 1.00 61.53 69 SER A O 1
#

Foldseek 3Di:
DDDDDDDDPPPPPPPPVQLVVLQVLLCVLLVHPTDDSPDDCCPRSVDDPVSVVSSLVVQVVDPPYDRDD

Radius of gyration: 15.01 Å; chains: 1; bounding box: 22×39×32 Å

Organism: NCBI:txid1861